Protein AF-A0A356Z6L2-F1 (afdb_monomer_lite)

pLDDT: mean 78.2, std 10.53, range [51.12, 90.0]

Structure (mmCIF, N/CA/C/O backbone):
data_AF-A0A356Z6L2-F1
#
_entry.id   AF-A0A356Z6L2-F1
#
loop_
_atom_site.group_PDB
_atom_site.id
_atom_site.type_symbol
_atom_site.label_atom_id
_atom_site.label_alt_id
_atom_site.label_comp_id
_atom_site.label_asym_id
_atom_site.label_entity_id
_atom_site.label_seq_id
_atom_site.pdbx_PDB_ins_code
_atom_site.Cartn_x
_atom_site.Cartn_y
_atom_site.Cartn_z
_atom_site.occupancy
_atom_site.B_iso_or_equiv
_atom_site.auth_seq_id
_atom_site.auth_comp_id
_atom_site.auth_asym_id
_atom_site.auth_atom_id
_atom_site.pdbx_PDB_model_num
ATOM 1 N N . MET A 1 1 ? 0.976 -13.170 -13.967 1.00 59.09 1 MET A N 1
ATOM 2 C CA . MET A 1 1 ? 0.224 -12.074 -13.326 1.00 59.09 1 MET A CA 1
ATOM 3 C C . MET A 1 1 ? 1.021 -10.821 -13.620 1.00 59.09 1 MET A C 1
ATOM 5 O O . MET A 1 1 ? 2.213 -10.857 -13.349 1.00 59.09 1 MET A O 1
ATOM 9 N N . ASP A 1 2 ? 0.440 -9.831 -14.297 1.00 82.44 2 ASP A N 1
ATOM 10 C CA . ASP A 1 2 ? 1.167 -8.622 -14.713 1.00 82.44 2 ASP A CA 1
ATOM 11 C C . ASP A 1 2 ? 1.529 -7.785 -13.471 1.00 82.44 2 ASP A C 1
ATOM 13 O O . ASP A 1 2 ? 0.773 -7.749 -12.497 1.00 82.44 2 ASP A O 1
ATOM 17 N N . ASN A 1 3 ? 2.674 -7.105 -13.485 1.00 72.38 3 ASN A N 1
ATOM 18 C CA . ASN A 1 3 ? 3.069 -6.167 -12.434 1.00 72.38 3 ASN A CA 1
ATOM 19 C C . ASN A 1 3 ? 2.010 -5.061 -12.246 1.00 72.38 3 ASN A C 1
ATOM 21 O O . ASN A 1 3 ? 1.785 -4.604 -11.124 1.00 72.38 3 ASN A O 1
ATOM 25 N N . ILE A 1 4 ? 1.292 -4.692 -13.315 1.00 81.62 4 ILE A N 1
ATOM 26 C CA . ILE A 1 4 ? 0.132 -3.788 -13.250 1.00 81.62 4 ILE A CA 1
ATOM 27 C C . ILE A 1 4 ? -1.019 -4.396 -12.427 1.00 81.62 4 ILE A C 1
ATOM 29 O O . ILE A 1 4 ? -1.617 -3.705 -11.600 1.00 81.62 4 ILE A O 1
ATOM 33 N N . ASP A 1 5 ? -1.305 -5.692 -12.581 1.00 83.88 5 ASP A N 1
ATOM 34 C CA . ASP A 1 5 ? -2.349 -6.378 -11.804 1.00 83.88 5 ASP A CA 1
ATOM 35 C C . ASP A 1 5 ? -2.001 -6.437 -10.312 1.00 83.88 5 ASP A C 1
ATOM 37 O O . ASP A 1 5 ? -2.879 -6.307 -9.453 1.00 83.88 5 ASP A O 1
ATOM 41 N N . ILE A 1 6 ? -0.716 -6.624 -9.989 1.00 83.81 6 ILE A N 1
ATOM 42 C CA . ILE A 1 6 ? -0.219 -6.637 -8.607 1.00 83.81 6 ILE A CA 1
ATOM 43 C C . ILE A 1 6 ? -0.395 -5.254 -7.973 1.00 83.81 6 ILE A C 1
ATOM 45 O O . ILE A 1 6 ? -0.952 -5.157 -6.878 1.00 83.81 6 ILE A O 1
ATOM 49 N N . LEU A 1 7 ? -0.003 -4.186 -8.674 1.00 84.50 7 LEU A N 1
ATOM 50 C CA . LEU A 1 7 ? -0.191 -2.809 -8.207 1.00 84.50 7 LEU A CA 1
ATOM 51 C C . LEU A 1 7 ? -1.672 -2.486 -7.970 1.00 84.50 7 LEU A C 1
ATOM 53 O O . LEU A 1 7 ? -2.028 -1.961 -6.915 1.00 84.50 7 LEU A O 1
ATOM 57 N N . ASN A 1 8 ? -2.551 -2.871 -8.897 1.00 86.81 8 ASN A N 1
ATOM 58 C CA . ASN A 1 8 ? -3.991 -2.656 -8.758 1.00 86.81 8 ASN A CA 1
ATOM 59 C C . ASN A 1 8 ? -4.577 -3.388 -7.540 1.00 86.81 8 ASN A C 1
ATOM 61 O O . ASN A 1 8 ? -5.390 -2.822 -6.804 1.00 86.81 8 ASN A O 1
ATOM 65 N N . ARG A 1 9 ? -4.142 -4.630 -7.278 1.00 86.94 9 ARG A N 1
ATOM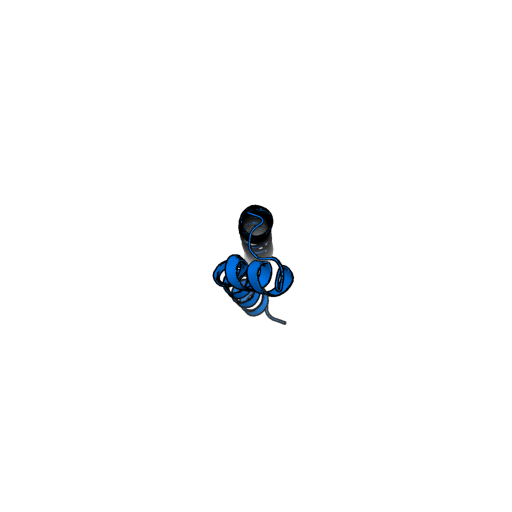 66 C CA . ARG A 1 9 ? -4.560 -5.375 -6.077 1.00 86.94 9 ARG A CA 1
ATOM 67 C C . ARG A 1 9 ? -4.055 -4.716 -4.797 1.00 86.94 9 ARG A C 1
ATOM 69 O O . ARG A 1 9 ? -4.822 -4.623 -3.844 1.00 86.94 9 ARG A O 1
ATOM 76 N N . LEU A 1 10 ? -2.815 -4.232 -4.770 1.00 85.75 10 LEU A N 1
ATOM 77 C CA . LEU A 1 10 ? -2.255 -3.541 -3.606 1.00 85.75 10 LEU A CA 1
ATOM 78 C C . LEU A 1 10 ? -3.020 -2.250 -3.293 1.00 85.75 10 LEU A C 1
ATOM 80 O O . LEU A 1 10 ? -3.482 -2.081 -2.167 1.00 85.75 10 LEU A O 1
ATOM 84 N N . VAL A 1 11 ? -3.264 -1.398 -4.293 1.00 86.94 11 VAL A N 1
ATOM 85 C CA . VAL A 1 11 ? -4.076 -0.178 -4.129 1.00 86.94 11 VAL A CA 1
ATOM 86 C C . VAL A 1 11 ? -5.479 -0.509 -3.612 1.00 86.94 11 VAL A C 1
ATOM 88 O O . VAL A 1 11 ? -5.984 0.157 -2.710 1.00 86.94 11 VAL A O 1
ATOM 91 N N . SER A 1 12 ? -6.099 -1.572 -4.132 1.00 88.62 12 SER A N 1
ATOM 92 C CA . SER A 1 12 ? -7.406 -2.033 -3.657 1.00 88.62 12 SER A CA 1
ATOM 93 C C . SER A 1 12 ? -7.377 -2.473 -2.188 1.00 88.62 12 SER A C 1
ATOM 95 O O . SER A 1 12 ? -8.264 -2.095 -1.425 1.00 88.62 12 SER A O 1
ATOM 97 N N . ILE A 1 13 ? -6.360 -3.227 -1.757 1.00 85.12 13 ILE A N 1
ATOM 98 C CA . ILE A 1 13 ? -6.226 -3.657 -0.355 1.00 85.12 13 ILE A CA 1
ATOM 99 C C . ILE A 1 13 ? -5.984 -2.448 0.553 1.00 85.12 13 ILE A C 1
ATOM 101 O O . ILE A 1 13 ? -6.620 -2.360 1.601 1.00 85.12 13 ILE A O 1
ATOM 105 N N . LYS A 1 14 ? -5.133 -1.498 0.142 1.00 86.81 14 LYS A N 1
ATOM 106 C CA . LYS A 1 14 ? -4.886 -0.251 0.880 1.00 86.81 14 LYS A CA 1
ATOM 107 C C . LYS A 1 14 ? -6.181 0.526 1.096 1.00 86.81 14 LYS A C 1
ATOM 109 O O . LYS A 1 14 ? -6.521 0.837 2.229 1.00 86.81 14 LYS A O 1
ATOM 114 N N . ASN A 1 15 ? -6.941 0.773 0.030 1.00 86.50 15 ASN A N 1
ATOM 115 C CA . ASN A 1 15 ? -8.184 1.545 0.110 1.00 86.50 15 ASN A CA 1
ATOM 116 C C . ASN A 1 15 ? -9.264 0.866 0.971 1.00 86.50 15 ASN A C 1
ATOM 118 O O . ASN A 1 15 ? -10.193 1.527 1.424 1.00 86.50 15 ASN A O 1
ATOM 122 N N . ASN A 1 16 ? -9.138 -0.443 1.207 1.00 86.12 16 ASN A N 1
ATOM 123 C CA . ASN A 1 16 ? -10.052 -1.230 2.030 1.00 86.12 16 ASN A CA 1
ATOM 124 C C . ASN A 1 16 ? -9.448 -1.648 3.382 1.00 86.12 16 ASN A C 1
ATOM 126 O O . ASN A 1 16 ? -10.077 -2.412 4.115 1.00 86.12 16 ASN A O 1
ATOM 130 N N . ALA A 1 17 ? -8.253 -1.169 3.741 1.00 83.69 17 ALA A N 1
ATOM 131 C CA . ALA A 1 17 ? -7.516 -1.620 4.921 1.00 83.69 17 ALA A CA 1
ATOM 132 C C . ALA A 1 17 ? -8.309 -1.421 6.218 1.00 83.69 17 ALA A C 1
ATOM 134 O O . ALA A 1 17 ? -8.312 -2.300 7.081 1.00 83.69 17 ALA A O 1
ATOM 135 N N . TYR A 1 18 ? -9.040 -0.309 6.322 1.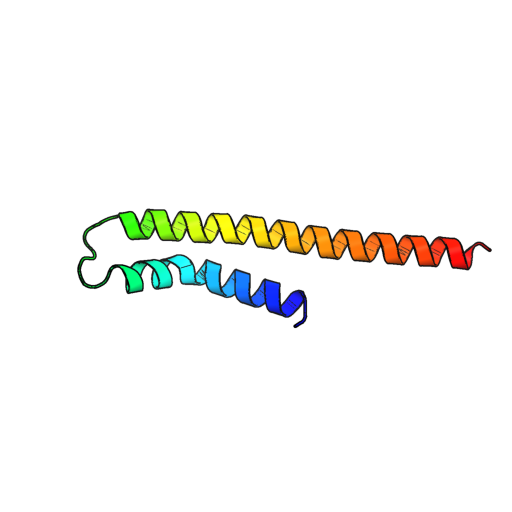00 82.12 18 TYR A N 1
ATOM 136 C CA . TYR A 1 18 ? -9.928 -0.037 7.447 1.00 82.12 18 TYR A CA 1
ATOM 137 C C . TYR A 1 18 ? -11.062 -1.062 7.561 1.00 82.12 18 TYR A C 1
ATOM 139 O O . TYR A 1 18 ? -11.263 -1.621 8.636 1.00 82.12 18 TYR A O 1
ATOM 147 N N . GLY A 1 19 ? -11.765 -1.361 6.462 1.00 80.94 19 GLY A N 1
ATOM 148 C CA . GLY A 1 19 ? -12.828 -2.374 6.438 1.00 80.94 19 GLY A CA 1
ATOM 149 C C . GLY A 1 19 ? -12.297 -3.772 6.763 1.00 80.94 19 GLY A C 1
ATOM 150 O O . GLY A 1 19 ? -12.830 -4.454 7.631 1.00 80.94 19 GLY A O 1
ATOM 151 N N . LEU A 1 20 ? -11.159 -4.147 6.170 1.00 79.38 20 LEU A N 1
ATOM 152 C CA . LEU A 1 20 ? -10.481 -5.420 6.437 1.00 79.38 20 LEU A CA 1
ATOM 153 C C . LEU A 1 20 ? -10.014 -5.554 7.893 1.00 79.38 20 LEU A C 1
ATOM 155 O O . LEU A 1 20 ? -9.994 -6.659 8.440 1.00 79.38 20 LEU A O 1
ATOM 159 N N . ALA A 1 21 ? -9.597 -4.453 8.520 1.00 78.75 21 ALA A N 1
ATOM 160 C CA . ALA A 1 21 ? -9.221 -4.438 9.925 1.00 78.75 21 ALA A CA 1
ATOM 161 C C . ALA A 1 21 ? -10.451 -4.480 10.839 1.00 78.75 21 ALA A C 1
ATOM 163 O O . ALA A 1 21 ? -10.431 -5.206 11.829 1.00 78.75 21 ALA A O 1
ATOM 164 N N . TYR A 1 22 ? -11.514 -3.751 10.496 1.00 75.38 22 TYR A N 1
ATOM 165 C CA . TYR A 1 22 ? -12.765 -3.688 11.249 1.00 75.38 22 TYR A CA 1
ATOM 166 C C . TYR A 1 22 ? -13.496 -5.041 11.278 1.00 75.38 22 TYR A C 1
ATOM 168 O O . TYR A 1 22 ? -13.846 -5.525 12.356 1.00 75.38 22 TYR A O 1
ATOM 176 N N . ASP A 1 23 ? -13.619 -5.713 10.128 1.00 78.69 23 ASP A N 1
ATOM 177 C CA . ASP A 1 23 ? -14.266 -7.030 10.008 1.00 78.69 23 ASP A CA 1
ATOM 178 C C . ASP A 1 23 ? -13.588 -8.103 10.871 1.00 78.69 23 ASP A C 1
ATOM 180 O O . ASP A 1 23 ? -14.227 -9.039 11.344 1.00 78.69 23 ASP A O 1
ATOM 184 N N . ARG A 1 24 ? -12.281 -7.962 11.118 1.00 70.12 24 ARG A N 1
ATOM 185 C CA . ARG A 1 24 ? -11.494 -8.906 11.925 1.00 70.12 24 ARG A CA 1
ATOM 186 C C . ARG A 1 24 ? -11.604 -8.687 13.433 1.00 70.12 24 ARG A C 1
ATOM 188 O O . ARG A 1 24 ? -11.067 -9.501 14.182 1.00 70.12 24 ARG A O 1
ATOM 195 N N . VAL A 1 25 ? -12.223 -7.593 13.874 1.00 72.00 25 VAL A N 1
ATOM 196 C CA . VAL A 1 25 ? -12.375 -7.246 15.300 1.00 72.00 25 VAL A CA 1
ATOM 197 C C . VAL A 1 25 ? -13.830 -7.378 15.765 1.00 72.00 25 VAL A C 1
ATOM 199 O O . VAL A 1 25 ? -14.103 -7.358 16.962 1.00 72.00 25 VAL A O 1
ATOM 202 N N . GLN A 1 26 ? -14.768 -7.638 14.849 1.00 63.28 26 GLN A N 1
ATOM 203 C CA . GLN A 1 26 ? -16.104 -8.127 15.190 1.00 63.28 26 GLN A CA 1
ATOM 204 C C . GLN A 1 26 ? -16.000 -9.453 15.977 1.00 63.28 26 GLN A C 1
ATOM 206 O O . GLN A 1 26 ? -15.330 -10.379 15.515 1.00 63.28 26 GLN A O 1
ATOM 211 N N . PRO A 1 27 ? -16.628 -9.566 17.165 1.00 60.12 27 PRO A N 1
ATOM 212 C CA . PRO A 1 27 ? -17.728 -8.734 17.666 1.00 60.12 27 PRO A CA 1
ATOM 213 C C . PRO A 1 27 ? -17.357 -7.688 18.746 1.00 60.12 27 PRO A C 1
ATOM 215 O O . PRO A 1 27 ? -18.262 -7.159 19.383 1.00 60.12 27 PRO A O 1
ATOM 218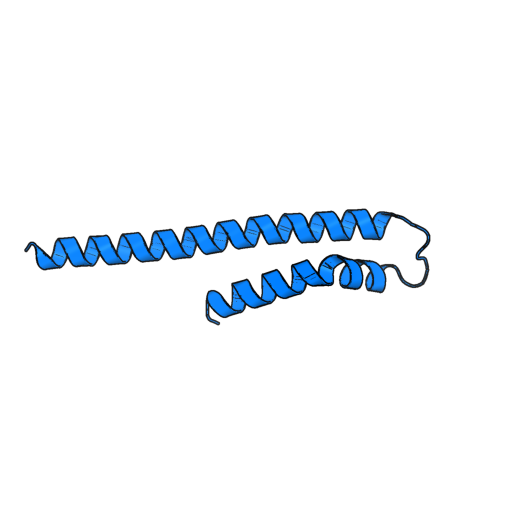 N N . PHE A 1 28 ? -16.081 -7.347 18.973 1.00 65.69 28 PHE A N 1
ATOM 219 C CA . PHE A 1 28 ? -15.651 -6.419 20.042 1.00 65.69 28 PHE A CA 1
ATOM 220 C C . PHE A 1 28 ? -15.019 -5.117 19.495 1.00 65.69 28 PHE A C 1
ATOM 222 O O . PHE A 1 28 ? -13.811 -4.904 19.625 1.00 65.69 28 PHE A O 1
ATOM 229 N N . PRO A 1 29 ? -15.815 -4.217 18.884 1.00 62.75 29 PRO A N 1
ATOM 230 C CA . PRO A 1 29 ? -15.332 -3.048 18.138 1.00 62.75 29 PRO A CA 1
ATOM 231 C C . PRO A 1 29 ? -14.787 -1.892 18.998 1.00 62.75 29 PRO A C 1
ATOM 233 O O . PRO A 1 29 ? -14.270 -0.928 18.440 1.00 62.75 29 PRO A O 1
ATOM 236 N N . GLU A 1 30 ? -14.889 -1.954 20.329 1.00 63.25 30 GLU A N 1
ATOM 237 C CA . GLU A 1 30 ? -14.523 -0.848 21.240 1.00 63.25 30 GLU A CA 1
ATOM 238 C C . GLU A 1 30 ? -13.013 -0.589 21.343 1.00 63.25 30 GLU A C 1
ATOM 240 O O . GLU A 1 30 ? -12.578 0.408 21.914 1.00 63.25 30 GLU A O 1
ATOM 245 N N . SER A 1 31 ? -12.190 -1.471 20.782 1.00 67.88 31 SER A N 1
ATOM 246 C CA . SER A 1 31 ? -10.742 -1.330 20.822 1.00 67.88 31 SER A CA 1
ATOM 247 C C . SER A 1 31 ? -10.246 -0.559 19.589 1.00 67.88 31 SER A C 1
ATOM 249 O O . SER A 1 31 ? -10.311 -1.075 18.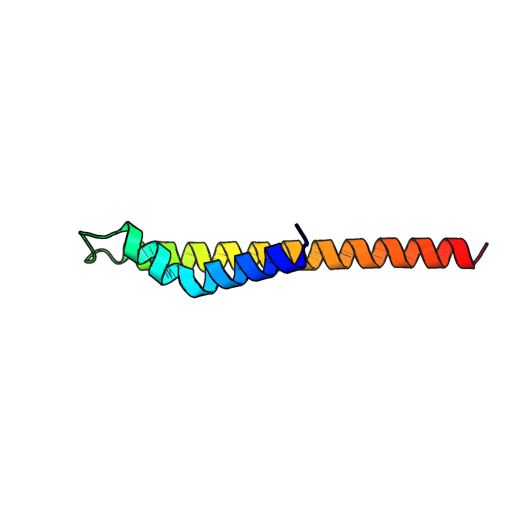474 1.00 67.88 31 SER A O 1
ATOM 251 N N . ASP A 1 32 ? -9.632 0.614 19.781 1.00 75.75 32 ASP A N 1
ATOM 252 C CA . ASP A 1 32 ? -8.953 1.387 18.718 1.00 75.75 32 ASP A CA 1
ATOM 253 C C . ASP A 1 32 ? -7.813 0.616 18.009 1.00 75.75 32 ASP A C 1
ATOM 255 O O . ASP A 1 32 ? -7.262 1.075 17.006 1.00 75.75 32 ASP A O 1
ATOM 259 N N . TYR A 1 33 ? -7.473 -0.589 18.478 1.00 77.31 33 TYR A N 1
ATOM 260 C CA . TYR A 1 33 ? -6.486 -1.486 17.875 1.00 77.31 33 TYR A CA 1
ATOM 261 C C . TYR A 1 33 ? -6.710 -1.735 16.376 1.00 77.31 33 TYR A C 1
ATOM 263 O O . TYR A 1 33 ? -5.738 -1.840 15.626 1.00 77.31 33 TYR A O 1
ATOM 271 N N . PHE A 1 34 ? -7.964 -1.807 15.908 1.00 77.56 34 PHE A N 1
ATOM 272 C CA . PHE A 1 34 ? -8.230 -2.016 14.481 1.00 77.56 34 PHE A CA 1
ATOM 273 C C . PHE A 1 34 ? -7.783 -0.815 13.632 1.00 77.56 34 PHE A C 1
ATOM 275 O O . PHE A 1 34 ? -7.307 -1.020 12.519 1.00 77.56 34 PHE A O 1
ATOM 282 N N . LYS A 1 35 ? -7.845 0.415 14.168 1.00 82.00 35 LYS A N 1
ATOM 283 C CA . LYS A 1 35 ? -7.345 1.623 13.492 1.00 82.00 35 LYS A CA 1
ATOM 284 C C . LYS A 1 35 ? -5.829 1.564 13.337 1.00 82.00 35 LYS A C 1
ATOM 286 O O . LYS A 1 35 ? -5.324 1.782 12.245 1.00 82.00 35 LYS A O 1
ATOM 291 N N . ILE A 1 36 ? -5.113 1.178 14.398 1.00 84.44 36 ILE A N 1
ATOM 292 C CA . ILE A 1 36 ? -3.649 1.009 14.363 1.00 84.44 36 ILE A CA 1
ATOM 293 C C . ILE A 1 36 ? -3.257 -0.065 13.339 1.00 84.44 36 ILE A C 1
ATOM 295 O O . ILE A 1 36 ? -2.335 0.134 12.549 1.00 84.44 36 ILE A O 1
ATOM 299 N N . ARG A 1 37 ? -3.980 -1.192 13.308 1.00 82.31 37 ARG A N 1
ATOM 300 C CA . ARG A 1 37 ? -3.773 -2.248 12.304 1.00 82.31 37 ARG A CA 1
ATOM 301 C C . ARG A 1 37 ? -4.034 -1.769 10.881 1.00 82.31 37 ARG A C 1
ATOM 303 O O . ARG A 1 37 ? -3.252 -2.107 9.998 1.00 82.31 37 ARG A O 1
ATOM 310 N N . ALA A 1 38 ? -5.117 -1.026 10.663 1.00 84.94 38 ALA A N 1
ATOM 311 C CA . ALA A 1 38 ? -5.452 -0.465 9.360 1.00 84.94 38 ALA A CA 1
ATOM 312 C C . ALA A 1 38 ? -4.346 0.483 8.885 1.00 84.94 38 ALA A C 1
ATOM 314 O O . ALA A 1 38 ? -3.809 0.277 7.804 1.00 84.94 38 ALA A O 1
ATOM 315 N N . SER A 1 39 ? -3.918 1.426 9.731 1.00 87.06 39 SER A N 1
ATOM 316 C CA . SER A 1 39 ? -2.820 2.344 9.410 1.00 87.06 39 SER A CA 1
ATOM 317 C C . SER A 1 39 ? -1.502 1.615 9.134 1.00 87.06 39 SER A C 1
ATOM 319 O O . SER A 1 39 ? -0.786 1.974 8.204 1.00 87.06 39 SER A O 1
ATOM 321 N N . GLY A 1 40 ? -1.184 0.560 9.893 1.00 86.44 40 GLY A N 1
ATOM 322 C CA . GLY A 1 40 ? -0.005 -0.270 9.630 1.00 86.44 40 GLY A CA 1
ATOM 323 C C . GLY A 1 40 ? -0.081 -1.015 8.292 1.00 86.44 40 GLY A C 1
ATOM 324 O O . GLY A 1 40 ? 0.921 -1.115 7.585 1.00 86.44 40 GLY A O 1
ATOM 325 N N . LEU A 1 41 ? -1.267 -1.506 7.921 1.00 85.56 41 LEU A N 1
ATOM 326 C CA . LEU A 1 41 ? -1.504 -2.168 6.639 1.00 85.56 41 LEU A CA 1
ATOM 327 C C . LEU A 1 41 ? -1.416 -1.183 5.465 1.00 85.56 41 LEU A C 1
ATOM 329 O O . LEU A 1 41 ? -0.766 -1.497 4.472 1.00 85.56 41 LEU A O 1
ATOM 333 N N . GLU A 1 42 ? -2.016 0.003 5.585 1.00 88.62 42 GLU A N 1
ATOM 334 C CA . GLU A 1 42 ? -1.913 1.072 4.581 1.00 88.62 42 GLU A CA 1
ATOM 335 C C . GLU A 1 42 ? -0.454 1.467 4.349 1.00 88.62 42 GLU A C 1
ATOM 337 O O . GLU A 1 42 ? 0.009 1.464 3.209 1.00 88.62 42 GLU A O 1
ATOM 342 N N . TYR A 1 43 ? 0.290 1.709 5.432 1.00 89.50 43 TYR A N 1
ATOM 343 C CA . TYR A 1 43 ? 1.701 2.077 5.364 1.00 89.50 43 TYR A CA 1
ATOM 344 C C . TYR A 1 43 ? 2.566 0.980 4.727 1.00 89.50 43 TYR A C 1
ATOM 346 O O . TYR A 1 43 ? 3.381 1.260 3.850 1.00 89.50 43 TYR A O 1
ATOM 354 N N . GLY A 1 44 ? 2.376 -0.283 5.124 1.00 87.88 44 GLY A N 1
ATOM 355 C CA . GLY A 1 44 ? 3.118 -1.404 4.544 1.00 87.88 44 GLY A CA 1
ATOM 356 C C . GLY A 1 44 ? 2.847 -1.587 3.048 1.00 87.88 44 GLY A C 1
ATOM 357 O O . GLY A 1 44 ? 3.762 -1.892 2.286 1.00 87.88 44 GLY A O 1
ATOM 358 N N . ILE A 1 45 ? 1.606 -1.360 2.608 1.00 89.69 45 ILE A N 1
ATOM 359 C CA . ILE A 1 45 ? 1.248 -1.433 1.189 1.00 89.69 45 ILE A CA 1
ATOM 360 C C . ILE A 1 45 ? 1.841 -0.264 0.398 1.00 89.69 45 ILE A C 1
ATOM 362 O O . ILE A 1 45 ? 2.293 -0.477 -0.726 1.00 89.69 45 ILE A O 1
ATOM 366 N N . ASP A 1 46 ? 1.891 0.939 0.972 1.00 87.75 46 ASP A N 1
ATOM 367 C CA . ASP A 1 46 ? 2.541 2.085 0.330 1.00 87.75 46 ASP A CA 1
ATOM 368 C C . ASP A 1 46 ? 4.024 1.826 0.054 1.00 87.75 46 ASP A C 1
ATOM 370 O O . ASP A 1 46 ? 4.498 2.097 -1.051 1.00 87.75 46 ASP A O 1
ATOM 374 N N . LEU A 1 47 ? 4.740 1.221 1.007 1.00 89.69 47 LEU A N 1
ATOM 375 C CA . LEU A 1 47 ? 6.134 0.819 0.803 1.00 89.69 47 LEU A CA 1
ATOM 376 C C . LEU A 1 47 ? 6.274 -0.213 -0.325 1.00 89.69 47 LEU A C 1
ATOM 378 O O . LEU A 1 47 ? 7.105 -0.039 -1.215 1.00 89.69 47 LEU A O 1
ATOM 382 N N . LEU A 1 48 ? 5.422 -1.242 -0.338 1.00 88.25 48 LEU A N 1
ATOM 383 C CA . LEU A 1 48 ? 5.443 -2.277 -1.379 1.00 88.25 48 LEU A CA 1
ATOM 384 C C . LEU A 1 48 ? 5.154 -1.715 -2.777 1.00 88.25 48 LEU A C 1
ATOM 386 O O . LEU A 1 48 ? 5.783 -2.129 -3.749 1.00 88.25 48 LEU A O 1
ATOM 390 N N . ILE A 1 49 ? 4.219 -0.766 -2.899 1.00 88.81 49 ILE A N 1
ATOM 391 C CA . ILE A 1 49 ? 3.922 -0.101 -4.176 1.00 88.81 49 ILE A CA 1
ATOM 392 C C . ILE A 1 49 ? 5.168 0.617 -4.703 1.00 88.81 49 ILE A C 1
ATOM 394 O O . ILE A 1 49 ? 5.499 0.466 -5.880 1.00 88.81 49 ILE A O 1
ATOM 398 N N . VAL A 1 50 ? 5.877 1.354 -3.842 1.00 90.00 50 VAL A N 1
ATOM 399 C CA . VAL A 1 50 ? 7.108 2.065 -4.217 1.00 90.00 50 VAL A CA 1
ATOM 400 C C . VAL A 1 50 ? 8.202 1.088 -4.654 1.00 90.00 50 VAL A C 1
ATOM 402 O O . VAL A 1 50 ? 8.827 1.298 -5.693 1.00 90.00 50 VAL A O 1
ATOM 405 N N . GLU A 1 51 ? 8.418 0.000 -3.913 1.00 86.94 51 GLU A N 1
ATOM 406 C CA . GLU A 1 51 ? 9.413 -1.023 -4.263 1.00 86.94 51 GLU A CA 1
ATOM 407 C C . GLU A 1 51 ? 9.134 -1.654 -5.634 1.00 86.94 51 GLU A C 1
ATOM 409 O O . GLU A 1 51 ? 10.039 -1.768 -6.462 1.00 86.94 51 GLU A O 1
ATOM 414 N N . ILE A 1 52 ? 7.873 -1.994 -5.916 1.00 8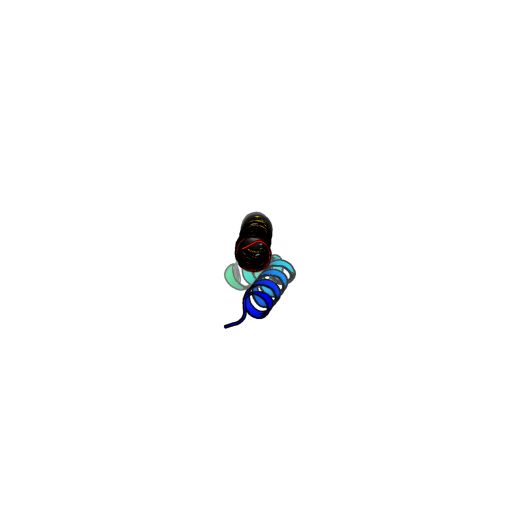6.31 52 ILE A N 1
ATOM 415 C CA . ILE A 1 52 ? 7.460 -2.569 -7.203 1.00 86.31 52 ILE A CA 1
ATOM 416 C C . ILE A 1 52 ? 7.638 -1.557 -8.339 1.00 86.31 52 ILE A C 1
ATOM 418 O O . ILE A 1 52 ? 8.153 -1.906 -9.400 1.00 86.31 52 ILE A O 1
ATOM 422 N N . GLN A 1 53 ? 7.247 -0.297 -8.136 1.00 86.25 53 GLN A N 1
ATOM 423 C CA . GLN A 1 53 ? 7.444 0.754 -9.137 1.00 86.25 53 GLN A CA 1
ATOM 424 C C . GLN A 1 53 ? 8.931 0.962 -9.453 1.00 86.25 53 GLN A C 1
ATOM 426 O O . GLN A 1 53 ? 9.296 1.073 -10.625 1.00 86.25 53 GLN A O 1
ATOM 431 N N . ASN A 1 54 ? 9.791 0.943 -8.432 1.00 87.88 54 ASN A N 1
ATOM 432 C CA . ASN A 1 54 ? 11.239 1.040 -8.604 1.00 87.88 54 ASN A CA 1
ATOM 433 C C . ASN A 1 54 ? 11.816 -0.165 -9.357 1.00 87.88 54 ASN A C 1
ATOM 435 O O . ASN A 1 54 ? 12.651 0.023 -10.240 1.00 87.88 54 ASN A O 1
ATOM 439 N N . ALA A 1 55 ? 11.350 -1.384 -9.068 1.00 84.88 55 ALA A N 1
ATOM 440 C CA . ALA A 1 55 ? 11.765 -2.585 -9.792 1.00 84.88 55 ALA A CA 1
ATOM 441 C C . ALA A 1 55 ? 11.389 -2.512 -11.283 1.00 84.88 55 ALA A C 1
ATOM 443 O O . ALA A 1 55 ? 12.241 -2.727 -12.143 1.00 84.88 55 ALA A O 1
ATOM 444 N N . ILE A 1 56 ? 10.154 -2.100 -11.601 1.00 85.06 56 ILE A N 1
ATOM 445 C CA . ILE A 1 56 ? 9.698 -1.904 -12.989 1.00 85.06 56 ILE A CA 1
ATOM 446 C C . ILE A 1 56 ? 10.555 -0.851 -13.706 1.00 85.06 56 ILE A C 1
ATOM 448 O O . ILE A 1 56 ? 10.911 -1.021 -14.874 1.00 85.06 56 ILE A O 1
ATOM 452 N N . LEU A 1 57 ? 10.877 0.259 -13.033 1.00 87.06 57 LEU A N 1
ATOM 453 C CA . LEU A 1 57 ? 11.732 1.304 -13.599 1.00 87.06 57 LEU A CA 1
ATOM 454 C C . LEU A 1 57 ? 13.151 0.788 -13.868 1.00 87.06 57 LEU A C 1
ATOM 456 O O . LEU A 1 57 ? 13.686 1.041 -14.947 1.00 87.06 57 LEU A O 1
ATOM 460 N N . ALA A 1 58 ? 13.736 0.036 -12.934 1.00 84.25 58 ALA A N 1
ATOM 461 C CA . ALA A 1 58 ? 15.065 -0.549 -13.089 1.00 84.25 58 ALA A CA 1
ATOM 462 C C . ALA A 1 58 ? 15.126 -1.547 -14.259 1.00 84.25 58 ALA A C 1
ATOM 464 O O . ALA A 1 58 ? 16.036 -1.469 -15.084 1.00 84.25 58 ALA A O 1
ATOM 465 N N . GLU A 1 59 ? 14.126 -2.425 -14.392 1.00 82.50 59 GLU A N 1
ATOM 466 C CA . GLU A 1 59 ? 14.009 -3.355 -15.525 1.00 82.50 59 GLU A CA 1
ATOM 467 C C . GLU A 1 59 ? 13.919 -2.616 -16.869 1.00 82.50 59 GLU A C 1
ATOM 469 O O . GLU A 1 59 ? 14.549 -3.013 -17.852 1.00 82.50 59 GLU A O 1
ATOM 474 N N . ARG A 1 60 ? 13.166 -1.510 -16.932 1.00 81.38 60 ARG A N 1
ATOM 475 C CA . ARG A 1 60 ? 13.058 -0.691 -18.151 1.00 81.38 60 ARG A CA 1
ATOM 476 C C . ARG A 1 60 ? 14.379 -0.026 -18.527 1.00 81.38 60 ARG A C 1
ATOM 478 O O . ARG A 1 60 ? 14.706 0.011 -19.711 1.00 81.38 60 ARG A O 1
ATOM 485 N N . LEU A 1 61 ? 15.130 0.485 -17.553 1.00 76.12 61 LEU A N 1
ATOM 486 C CA . LEU A 1 61 ? 16.430 1.116 -17.799 1.00 76.12 61 LEU A CA 1
ATOM 487 C C . LEU A 1 61 ? 17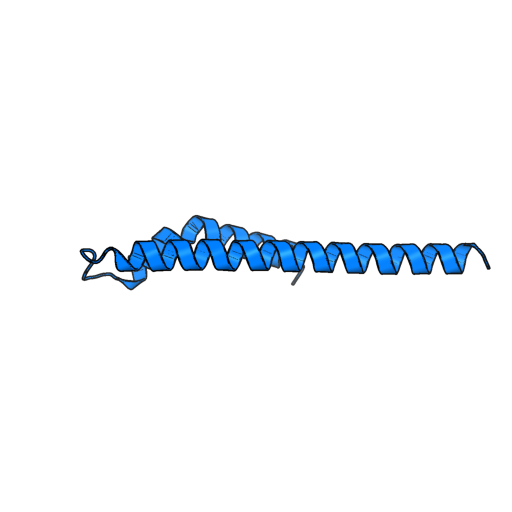.450 0.105 -18.333 1.00 76.12 61 LEU A C 1
ATOM 489 O O . LEU A 1 61 ? 18.041 0.350 -19.381 1.00 76.12 61 LEU A O 1
ATOM 493 N N . LEU A 1 62 ? 17.565 -1.065 -17.698 1.00 73.38 62 LEU A N 1
ATOM 494 C CA . LEU A 1 62 ? 18.472 -2.133 -18.140 1.00 73.38 62 LEU A CA 1
ATOM 495 C C . LEU A 1 62 ? 18.179 -2.591 -19.577 1.00 73.38 62 LEU A C 1
ATOM 497 O O . LEU A 1 62 ? 19.093 -2.720 -20.389 1.00 73.38 62 LEU A O 1
ATOM 501 N N . ASN A 1 63 ? 16.899 -2.762 -19.922 1.00 71.31 63 ASN A N 1
ATOM 502 C CA . ASN A 1 63 ? 16.497 -3.121 -21.284 1.00 71.31 63 ASN A CA 1
ATOM 503 C C . ASN A 1 63 ? 16.795 -2.008 -22.307 1.00 71.31 63 ASN A C 1
ATOM 505 O O . ASN A 1 63 ? 17.055 -2.297 -23.475 1.00 71.31 63 ASN A O 1
ATOM 509 N N . THR A 1 64 ? 16.756 -0.738 -21.892 1.00 69.88 64 THR A N 1
ATOM 510 C CA . THR A 1 64 ? 17.050 0.406 -22.773 1.00 69.88 64 THR A CA 1
ATOM 511 C C . THR A 1 64 ? 18.555 0.541 -23.032 1.00 69.88 64 THR A C 1
ATOM 513 O O . THR A 1 64 ? 18.957 0.814 -24.169 1.00 69.88 64 THR A O 1
ATOM 516 N N . ASP A 1 65 ? 19.378 0.285 -22.012 1.00 63.47 65 ASP A N 1
ATOM 517 C CA . ASP A 1 65 ? 20.841 0.288 -22.107 1.00 63.47 65 ASP A CA 1
ATOM 518 C C . ASP A 1 65 ? 21.363 -0.870 -22.971 1.00 63.47 65 ASP A C 1
ATOM 520 O O . ASP A 1 65 ? 22.228 -0.658 -23.825 1.00 63.47 65 ASP A O 1
ATOM 524 N N . GLU A 1 66 ? 20.795 -2.077 -22.842 1.00 60.94 66 GLU A N 1
ATOM 525 C CA . GLU A 1 66 ? 21.131 -3.203 -23.728 1.00 60.94 66 GLU A CA 1
ATOM 526 C C . GLU A 1 66 ? 20.809 -2.904 -25.200 1.00 60.94 66 GLU A C 1
ATOM 528 O O . GLU A 1 66 ? 21.565 -3.287 -26.099 1.00 60.94 66 GLU A O 1
ATOM 533 N N . TYR A 1 67 ? 19.699 -2.209 -25.467 1.00 58.66 67 TYR A N 1
ATOM 534 C CA . TYR A 1 67 ? 19.321 -1.827 -26.828 1.00 58.66 67 TYR A CA 1
ATOM 535 C C . TYR A 1 67 ? 20.277 -0.781 -27.413 1.00 58.66 67 TYR A C 1
ATOM 537 O O . TYR A 1 67 ? 20.663 -0.885 -28.577 1.00 58.66 67 TYR A O 1
ATOM 545 N N . HIS A 1 68 ? 20.703 0.199 -26.608 1.00 58.84 68 HIS A N 1
ATOM 546 C CA . HIS A 1 68 ? 21.693 1.192 -27.030 1.00 58.84 68 HIS A CA 1
ATOM 547 C C . HIS A 1 68 ? 23.061 0.561 -27.303 1.00 58.84 68 HIS A C 1
ATOM 549 O O . HIS A 1 68 ? 23.680 0.887 -28.311 1.00 58.84 68 HIS A O 1
ATOM 555 N N . GLN A 1 69 ? 23.520 -0.382 -26.475 1.00 59.31 69 GLN A N 1
ATOM 556 C CA . GLN A 1 69 ? 24.791 -1.072 -26.722 1.00 59.31 69 GLN A CA 1
ATOM 557 C C . GLN A 1 69 ? 24.765 -1.911 -28.007 1.00 59.31 69 GLN A C 1
ATOM 559 O O . GLN A 1 69 ? 25.728 -1.883 -28.767 1.00 59.31 69 GLN A O 1
ATOM 564 N N . LYS A 1 70 ? 23.658 -2.607 -28.301 1.00 60.88 70 LYS A N 1
ATOM 565 C CA . LYS A 1 70 ? 23.513 -3.387 -29.545 1.00 60.88 70 LYS A CA 1
ATOM 566 C C . LYS A 1 70 ? 23.354 -2.528 -30.801 1.00 60.88 70 LYS A C 1
ATOM 568 O O . LYS A 1 70 ? 23.684 -3.000 -31.879 1.00 60.88 70 LYS A O 1
ATOM 573 N N . ALA A 1 71 ? 22.834 -1.307 -30.681 1.00 59.12 71 ALA A N 1
ATOM 574 C CA . ALA A 1 71 ? 22.649 -0.395 -31.813 1.00 59.12 71 ALA A CA 1
ATOM 575 C C . ALA A 1 71 ? 23.924 0.379 -32.203 1.00 59.12 71 ALA A C 1
ATOM 577 O O . ALA A 1 71 ? 23.957 0.992 -33.268 1.00 59.12 71 ALA A O 1
ATOM 578 N N . VAL A 1 72 ? 24.946 0.389 -31.341 1.00 58.12 72 VAL A N 1
ATOM 579 C CA . VAL A 1 72 ? 26.205 1.137 -31.531 1.00 58.12 72 VAL A CA 1
ATOM 580 C C . VAL A 1 72 ? 27.370 0.223 -31.973 1.00 58.12 72 VAL A C 1
ATOM 582 O O . VAL A 1 72 ? 28.455 0.720 -32.276 1.00 58.12 72 VAL A O 1
ATOM 585 N N . CYS A 1 73 ? 27.153 -1.093 -32.069 1.00 51.12 73 CYS A N 1
ATOM 586 C CA . CYS A 1 73 ? 28.085 -2.064 -32.664 1.00 51.12 73 CYS A CA 1
ATOM 587 C C . CYS A 1 73 ? 27.682 -2.422 -34.098 1.00 51.12 73 CYS A C 1
ATOM 589 O O . CYS A 1 73 ? 28.608 -2.638 -34.912 1.00 51.12 73 CYS A O 1
#

Foldseek 3Di:
DDLVVVLVVLVVCLVCLLVVLQVVCPPPNPDCVSVVRSVVSNVVSVVVSVVSVVVVVVVVVVVVVVVVVVVVD

Radius of gyration: 19.14 Å; chains: 1; bounding box: 46×14×54 Å

Sequence (73 aa):
MDNIDILNRLVSIKNNAYGLAYDRVQPFPESDYFKIRASGLEYGIDLLIVEIQNAILAERLLNTDEYHQKAVC

Secondary structure (DSSP, 8-state):
--HHHHHHHHHHHHHTHHHHHHHTTTT-TT-THHHHHHHHHHHHHHHHHHHHHHHHHHHHHHHHHHHHHHH--